Protein AF-A0A7H9CHS5-F1 (afdb_monomer_lite)

Structure (mmCIF, N/CA/C/O backbone):
data_AF-A0A7H9CHS5-F1
#
_entry.id   AF-A0A7H9CHS5-F1
#
loop_
_atom_site.group_PDB
_atom_site.id
_atom_site.type_symbol
_atom_site.label_atom_id
_atom_site.label_alt_id
_atom_site.label_comp_id
_atom_site.label_asym_id
_atom_site.label_entity_id
_atom_site.label_seq_id
_atom_site.pdbx_PDB_ins_code
_atom_site.Cartn_x
_atom_site.Cartn_y
_atom_site.Cartn_z
_atom_site.occupancy
_atom_site.B_iso_or_equiv
_atom_site.auth_seq_id
_atom_site.auth_comp_id
_atom_site.auth_asym_id
_atom_site.auth_atom_id
_atom_site.pdbx_PDB_model_num
ATOM 1 N N . MET A 1 1 ? 71.001 -23.265 -2.718 1.00 39.66 1 MET A N 1
ATOM 2 C CA . MET A 1 1 ? 69.825 -23.482 -3.593 1.00 39.66 1 MET A CA 1
ATOM 3 C C . MET A 1 1 ? 68.678 -22.622 -3.056 1.00 39.66 1 MET A C 1
ATOM 5 O O . MET A 1 1 ? 68.621 -22.483 -1.839 1.00 39.66 1 MET A O 1
ATOM 9 N N . PRO A 1 2 ? 67.883 -21.962 -3.920 1.00 42.44 2 PRO A N 1
ATOM 10 C CA . PRO A 1 2 ? 67.183 -20.706 -3.635 1.00 42.44 2 PRO A CA 1
ATOM 11 C C . PRO A 1 2 ? 65.785 -20.867 -3.013 1.00 42.44 2 PRO A C 1
ATOM 13 O O . PRO A 1 2 ? 65.245 -21.960 -2.893 1.00 42.44 2 PRO A O 1
ATOM 16 N N . THR A 1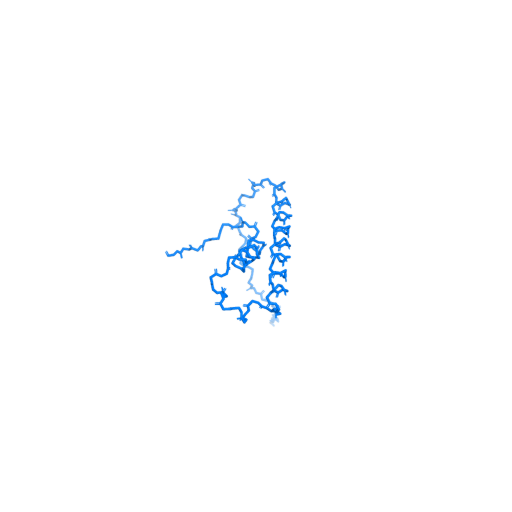 3 ? 65.264 -19.712 -2.607 1.00 42.78 3 THR A N 1
ATOM 17 C CA . THR A 1 3 ? 64.148 -19.369 -1.717 1.00 42.78 3 THR A CA 1
ATOM 18 C C . THR A 1 3 ? 62.741 -19.773 -2.172 1.00 42.78 3 THR A C 1
ATOM 20 O O . THR A 1 3 ? 62.405 -19.636 -3.346 1.00 42.78 3 THR A O 1
ATOM 23 N N . LEU A 1 4 ? 61.880 -20.118 -1.205 1.00 43.50 4 LEU A N 1
ATOM 24 C CA . LEU A 1 4 ? 60.422 -20.110 -1.358 1.00 43.50 4 LEU A CA 1
ATOM 25 C C . LEU A 1 4 ? 59.899 -18.680 -1.156 1.00 43.50 4 LEU A C 1
ATOM 27 O O . LEU A 1 4 ? 60.057 -18.107 -0.080 1.00 43.50 4 LEU A O 1
ATOM 31 N N . ASN A 1 5 ? 59.306 -18.116 -2.209 1.00 51.75 5 ASN A N 1
ATOM 32 C CA . ASN A 1 5 ? 58.572 -16.855 -2.187 1.00 51.75 5 ASN A CA 1
ATOM 33 C C . ASN A 1 5 ? 57.065 -17.146 -2.150 1.00 51.75 5 ASN A C 1
ATOM 35 O O . ASN A 1 5 ? 56.566 -17.954 -2.934 1.00 51.75 5 ASN A O 1
ATOM 39 N N . SER A 1 6 ? 56.373 -16.465 -1.244 1.00 49.81 6 SER A N 1
ATOM 40 C CA . SER A 1 6 ? 54.921 -16.411 -1.122 1.00 49.81 6 SER A CA 1
ATOM 41 C C . SER A 1 6 ? 54.336 -15.474 -2.171 1.00 49.81 6 SER A C 1
ATOM 43 O O . SER A 1 6 ? 54.753 -14.321 -2.217 1.00 49.81 6 SER A O 1
ATOM 45 N N . ASN A 1 7 ? 53.321 -15.913 -2.917 1.00 54.72 7 ASN A N 1
ATOM 46 C CA . ASN A 1 7 ? 52.116 -15.132 -3.231 1.00 54.72 7 ASN A CA 1
ATOM 47 C C . ASN A 1 7 ? 51.240 -15.815 -4.288 1.00 54.72 7 ASN A C 1
ATOM 49 O O . ASN A 1 7 ? 51.694 -16.470 -5.222 1.00 54.72 7 ASN A O 1
ATOM 53 N N . GLU A 1 8 ? 49.943 -15.676 -4.059 1.00 48.00 8 GLU A N 1
ATOM 54 C CA . GLU A 1 8 ? 48.869 -16.454 -4.643 1.00 48.00 8 GLU A CA 1
ATOM 55 C C . GLU A 1 8 ? 48.574 -16.076 -6.098 1.00 48.00 8 GLU A C 1
ATOM 57 O O . GLU A 1 8 ? 48.446 -14.906 -6.459 1.00 48.00 8 GLU A O 1
ATOM 62 N N . ASN A 1 9 ? 48.412 -17.106 -6.928 1.00 46.56 9 ASN A N 1
ATOM 63 C CA . ASN A 1 9 ? 47.869 -17.014 -8.275 1.00 46.56 9 ASN A CA 1
ATOM 64 C C . ASN A 1 9 ? 46.384 -17.386 -8.244 1.00 46.56 9 ASN A C 1
ATOM 66 O O . ASN A 1 9 ? 46.069 -18.566 -8.120 1.00 46.56 9 ASN A O 1
ATOM 70 N N . PHE A 1 10 ? 45.491 -16.418 -8.461 1.00 43.62 10 PHE A N 1
ATOM 71 C CA . PHE A 1 10 ? 44.261 -16.671 -9.220 1.00 43.62 10 PHE A CA 1
ATOM 72 C C . PHE A 1 10 ? 43.674 -15.369 -9.791 1.00 43.62 10 PHE A C 1
ATOM 74 O O . PHE A 1 10 ? 42.683 -14.830 -9.308 1.00 43.62 10 PHE A O 1
ATOM 81 N N . LYS A 1 11 ? 44.298 -14.836 -10.848 1.00 46.34 11 LYS A N 1
ATOM 82 C CA . LYS A 1 11 ? 43.609 -13.934 -11.781 1.00 46.34 11 LYS A CA 1
ATOM 83 C C . LYS A 1 11 ? 43.108 -14.779 -12.944 1.00 46.34 11 LYS A C 1
ATOM 85 O O . LYS A 1 11 ? 43.892 -15.149 -13.812 1.00 46.34 11 LYS A O 1
ATOM 90 N N . ALA A 1 12 ? 41.814 -15.077 -12.954 1.00 39.12 12 ALA A N 1
ATOM 91 C CA . ALA A 1 12 ? 41.148 -15.665 -14.104 1.00 39.12 12 ALA A CA 1
ATOM 92 C C . ALA A 1 12 ? 40.238 -14.623 -14.769 1.00 39.12 12 ALA A C 1
ATOM 94 O O . ALA A 1 12 ? 39.248 -14.186 -14.195 1.00 39.12 12 ALA A O 1
ATOM 95 N N . ASN A 1 13 ? 40.618 -14.309 -16.010 1.00 53.88 13 ASN A N 1
ATOM 96 C CA . ASN A 1 13 ? 39.746 -14.076 -17.159 1.00 53.88 13 ASN A CA 1
ATOM 97 C C . ASN A 1 13 ? 38.981 -12.736 -17.250 1.00 53.88 13 ASN A C 1
ATOM 99 O O . ASN A 1 13 ? 37.824 -12.603 -16.862 1.00 53.88 13 ASN A O 1
ATOM 103 N N . GLN A 1 14 ? 39.651 -11.763 -17.874 1.00 53.34 14 GLN A N 1
ATOM 104 C CA . GLN A 1 14 ? 39.014 -10.798 -18.773 1.00 53.34 14 GLN A CA 1
ATOM 105 C C . GLN A 1 14 ? 38.637 -11.509 -20.078 1.00 53.34 14 GLN A C 1
ATOM 107 O O . GLN A 1 14 ? 39.489 -12.238 -20.579 1.00 53.34 14 GLN A O 1
ATOM 112 N N . ASN A 1 15 ? 37.418 -11.253 -20.582 1.00 57.28 15 ASN A N 1
ATOM 113 C CA . ASN A 1 15 ? 36.995 -11.103 -21.993 1.00 57.28 15 ASN A CA 1
ATOM 114 C C . ASN A 1 15 ? 35.475 -10.787 -22.006 1.00 57.28 15 ASN A C 1
ATOM 116 O O . ASN A 1 15 ? 34.651 -11.658 -21.760 1.00 57.28 15 ASN A O 1
ATOM 120 N N . SER A 1 16 ? 35.063 -9.515 -22.039 1.00 48.41 16 SER A N 1
ATOM 121 C CA . SER A 1 16 ? 34.654 -8.770 -23.250 1.00 48.41 16 SER A CA 1
ATOM 122 C C . SER A 1 16 ? 33.396 -9.301 -23.963 1.00 48.41 16 SER A C 1
ATOM 124 O O . SER A 1 16 ? 33.493 -10.241 -24.750 1.00 48.41 16 SER A O 1
ATOM 126 N N . SER A 1 17 ? 32.263 -8.609 -23.751 1.00 41.88 17 SER A N 1
ATOM 127 C CA . SER A 1 17 ? 31.226 -8.217 -24.739 1.00 41.88 17 SER A CA 1
ATOM 128 C C . SER A 1 17 ? 29.810 -8.286 -24.152 1.00 41.88 17 SER A C 1
ATOM 130 O O . SER A 1 17 ? 29.065 -9.221 -24.419 1.00 41.88 17 SER A O 1
ATOM 132 N N . LEU A 1 18 ? 29.403 -7.249 -23.419 1.00 37.06 18 LEU A N 1
ATOM 133 C CA . LEU A 1 18 ? 28.024 -6.769 -23.499 1.00 37.06 18 LEU A CA 1
ATOM 134 C C . LEU A 1 18 ? 28.093 -5.286 -23.858 1.00 37.06 18 LEU A C 1
ATOM 136 O O . LEU A 1 18 ? 28.664 -4.465 -23.147 1.00 37.06 18 LEU A O 1
ATOM 140 N N . ASN A 1 19 ? 27.612 -5.021 -25.063 1.00 40.69 19 ASN A N 1
ATOM 141 C CA . ASN A 1 19 ? 27.521 -3.737 -25.726 1.00 40.69 19 ASN A CA 1
ATOM 142 C C . ASN A 1 19 ? 26.556 -2.827 -24.945 1.00 40.69 19 ASN A C 1
ATOM 144 O O . ASN A 1 19 ? 25.345 -2.950 -25.106 1.00 40.69 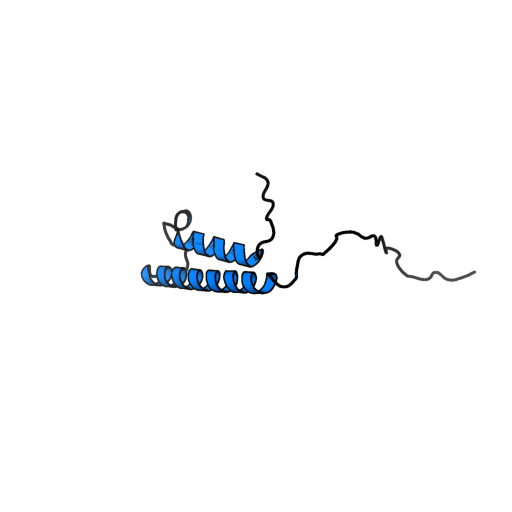19 ASN A O 1
ATOM 148 N N . ILE A 1 20 ? 27.087 -1.949 -24.089 1.00 45.25 20 ILE A N 1
ATOM 149 C CA . ILE A 1 20 ? 26.310 -0.897 -23.423 1.00 45.25 20 ILE A CA 1
ATOM 150 C C . ILE A 1 20 ? 26.140 0.245 -24.426 1.00 45.25 20 ILE A C 1
ATOM 152 O O . ILE A 1 20 ? 26.984 1.126 -24.534 1.00 45.25 20 ILE A O 1
ATOM 156 N N . ASN A 1 21 ? 25.059 0.188 -25.196 1.00 62.62 21 ASN A N 1
ATOM 157 C CA . ASN A 1 21 ? 24.531 1.320 -25.947 1.00 62.62 21 ASN A CA 1
ATOM 158 C C . ASN A 1 21 ? 23.015 1.375 -25.713 1.00 62.62 21 ASN A C 1
ATOM 160 O O . ASN A 1 21 ? 22.224 1.097 -26.610 1.00 62.62 21 ASN A O 1
ATOM 164 N N . GLU A 1 22 ? 22.620 1.731 -24.491 1.00 47.66 22 GLU A N 1
ATOM 165 C CA . GLU A 1 22 ? 21.285 2.250 -24.182 1.00 47.66 22 GLU A CA 1
ATOM 166 C C . GLU A 1 22 ? 21.456 3.647 -23.563 1.00 47.66 22 GLU A C 1
ATOM 168 O O . GLU A 1 22 ? 22.339 3.836 -22.725 1.00 47.66 22 GLU A O 1
ATOM 173 N N . PRO A 1 23 ? 20.701 4.663 -24.019 1.00 46.41 23 PRO A N 1
ATOM 174 C CA . PRO A 1 23 ? 21.016 6.063 -23.749 1.00 46.41 23 PRO A CA 1
ATOM 175 C C . PRO A 1 23 ? 20.810 6.428 -22.269 1.00 46.41 23 PRO A C 1
ATOM 177 O O . PRO A 1 23 ? 19.707 6.334 -21.733 1.00 46.41 23 PRO A O 1
ATOM 180 N N . GLU A 1 24 ? 21.874 6.923 -21.631 1.00 52.28 24 GLU A N 1
ATOM 181 C CA . GLU A 1 24 ? 21.986 7.277 -20.202 1.00 52.28 24 GLU A CA 1
ATOM 182 C C . GLU A 1 24 ? 21.064 8.427 -19.723 1.00 52.28 24 GLU A C 1
ATOM 184 O O . GLU A 1 24 ? 21.153 8.862 -18.578 1.00 52.28 24 GLU A O 1
ATOM 189 N N . SER A 1 25 ? 20.138 8.927 -20.547 1.00 49.69 25 SER A N 1
ATOM 190 C CA . SER A 1 25 ? 19.279 10.080 -20.224 1.00 49.69 25 SER A CA 1
ATOM 191 C C . SER A 1 25 ? 17.897 9.731 -19.649 1.00 49.69 25 SER A C 1
ATOM 193 O O . SER A 1 25 ? 17.140 10.638 -19.317 1.00 49.69 25 SER A O 1
ATOM 195 N N . ALA A 1 26 ? 17.536 8.446 -19.540 1.00 53.84 26 ALA A N 1
ATOM 196 C CA . ALA A 1 26 ? 16.204 7.995 -19.093 1.00 53.84 26 ALA A CA 1
ATOM 197 C C . ALA A 1 26 ? 16.176 7.381 -17.675 1.00 53.84 26 ALA A C 1
ATOM 199 O O . ALA A 1 26 ? 15.107 7.076 -17.140 1.00 53.84 26 ALA A O 1
ATOM 200 N N . ILE A 1 27 ? 17.344 7.191 -17.055 1.00 58.16 27 ILE A N 1
ATOM 201 C CA . ILE A 1 27 ? 17.493 6.479 -15.774 1.00 58.16 27 ILE A CA 1
ATOM 202 C C . ILE A 1 27 ? 17.063 7.366 -14.585 1.00 58.16 27 ILE A C 1
ATOM 204 O O . ILE A 1 27 ? 16.483 6.878 -13.614 1.00 58.16 27 ILE A O 1
ATOM 208 N N . ASP A 1 28 ? 17.241 8.684 -14.695 1.00 64.69 28 ASP A N 1
ATOM 209 C CA . ASP A 1 28 ? 17.030 9.635 -13.594 1.00 64.69 28 ASP A CA 1
ATOM 210 C C . ASP A 1 28 ? 15.545 9.988 -13.357 1.00 64.69 28 ASP A C 1
ATOM 212 O O . ASP A 1 28 ? 15.071 10.113 -12.223 1.00 64.69 28 ASP A O 1
ATOM 216 N N . GLU A 1 29 ? 14.756 10.091 -14.430 1.00 75.31 29 GLU A N 1
ATOM 217 C CA . GLU A 1 29 ? 13.335 10.452 -14.338 1.00 75.31 29 GLU A CA 1
ATOM 218 C C . GLU A 1 29 ? 12.487 9.304 -13.768 1.00 75.31 29 GLU A C 1
ATOM 220 O O . GLU A 1 29 ? 11.603 9.514 -12.930 1.00 75.31 29 GLU A O 1
ATOM 225 N N . LYS A 1 30 ? 12.814 8.063 -14.145 1.00 80.75 30 LYS A N 1
ATOM 226 C CA . LYS A 1 30 ? 12.146 6.851 -13.654 1.00 80.75 30 LYS A CA 1
ATOM 227 C C . LYS A 1 30 ? 12.408 6.628 -12.159 1.00 80.75 30 LYS A C 1
ATOM 229 O O . LYS A 1 30 ? 11.483 6.313 -11.407 1.00 80.75 30 LYS A O 1
ATOM 234 N N . ALA A 1 31 ? 13.639 6.861 -11.699 1.00 84.38 31 ALA A N 1
ATOM 235 C CA . ALA A 1 31 ? 13.994 6.789 -10.280 1.00 84.38 31 ALA A CA 1
ATOM 236 C C . ALA A 1 31 ? 13.249 7.843 -9.439 1.00 84.38 31 ALA A C 1
ATOM 238 O O . ALA A 1 31 ? 12.756 7.549 -8.339 1.00 84.38 31 ALA A O 1
ATOM 239 N N . LYS A 1 32 ? 13.100 9.061 -9.975 1.00 88.81 32 LYS A N 1
ATOM 240 C CA . LYS A 1 32 ? 12.309 10.129 -9.353 1.00 88.81 32 LYS A CA 1
ATOM 241 C C . LYS A 1 32 ? 10.825 9.768 -9.272 1.00 88.81 32 LYS A C 1
ATOM 243 O O . LYS A 1 32 ? 10.221 9.942 -8.213 1.00 88.81 32 LYS A O 1
ATOM 248 N N . TYR A 1 33 ? 10.257 9.212 -10.343 1.00 90.25 33 TYR A N 1
ATOM 249 C CA . TYR A 1 33 ? 8.870 8.743 -10.373 1.00 90.25 33 TYR A CA 1
ATOM 250 C C . TYR A 1 33 ? 8.592 7.691 -9.289 1.00 90.25 33 TYR A C 1
ATOM 252 O O . TYR A 1 33 ? 7.684 7.877 -8.48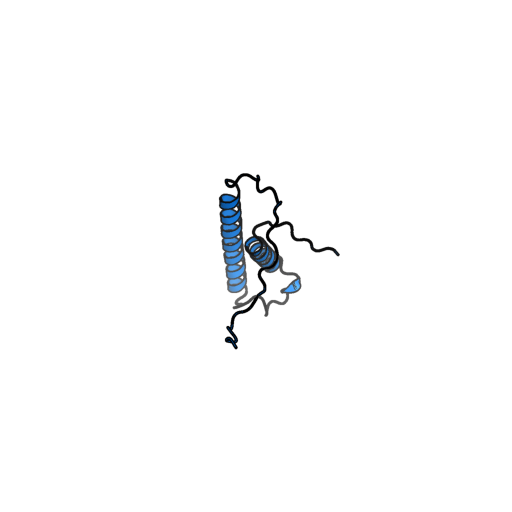0 1.00 90.25 33 TYR A O 1
ATOM 260 N N . PHE A 1 34 ? 9.403 6.629 -9.204 1.00 90.06 34 PHE A N 1
ATOM 261 C CA . PHE A 1 34 ? 9.211 5.582 -8.190 1.00 90.06 34 PHE A CA 1
ATOM 262 C C . PHE A 1 34 ? 9.390 6.093 -6.759 1.00 90.06 34 PHE A C 1
ATOM 264 O O . PHE A 1 34 ? 8.735 5.611 -5.834 1.00 90.06 34 PHE A O 1
ATOM 271 N N . SER A 1 35 ? 10.267 7.077 -6.563 1.00 90.62 35 SER A N 1
ATOM 272 C CA . SER A 1 35 ? 10.449 7.713 -5.258 1.00 90.62 35 SER A CA 1
ATOM 273 C C . SER A 1 35 ? 9.205 8.497 -4.838 1.00 90.62 35 SER A C 1
ATOM 275 O O . SER A 1 35 ? 8.755 8.354 -3.700 1.00 90.62 35 SER A O 1
ATOM 277 N N . LEU A 1 36 ? 8.613 9.258 -5.763 1.00 93.69 36 LEU A N 1
ATOM 278 C CA . LEU A 1 36 ? 7.383 10.009 -5.517 1.00 93.69 36 LEU A CA 1
ATOM 279 C C . LEU A 1 36 ? 6.175 9.083 -5.300 1.00 93.69 36 LEU A C 1
ATOM 281 O O . LEU A 1 36 ? 5.379 9.315 -4.390 1.00 93.69 36 LEU A O 1
ATOM 285 N N . ASP A 1 37 ? 6.049 8.021 -6.098 1.00 93.25 37 ASP A N 1
ATOM 286 C CA . ASP A 1 37 ? 4.965 7.044 -5.955 1.00 93.25 37 ASP A CA 1
ATOM 287 C C . ASP A 1 37 ? 5.015 6.343 -4.589 1.00 93.25 37 ASP A C 1
ATOM 289 O O . ASP A 1 37 ? 4.017 6.320 -3.863 1.00 93.25 37 ASP A O 1
ATOM 293 N N . LEU A 1 38 ? 6.196 5.874 -4.165 1.00 93.94 38 LEU A N 1
ATOM 294 C CA . LEU A 1 38 ? 6.363 5.274 -2.842 1.00 93.94 38 LEU A CA 1
ATOM 295 C C . LEU A 1 38 ? 5.999 6.251 -1.718 1.00 93.94 38 LEU A C 1
ATOM 297 O O . LEU A 1 38 ? 5.349 5.854 -0.748 1.00 93.94 38 LEU A O 1
ATOM 301 N N . GLU A 1 39 ? 6.396 7.518 -1.823 1.00 95.88 39 GLU A N 1
ATOM 302 C CA . GLU A 1 39 ? 6.070 8.525 -0.813 1.00 95.88 39 GLU A CA 1
ATOM 303 C C . GLU A 1 39 ? 4.553 8.741 -0.705 1.00 95.88 39 GLU A C 1
ATOM 305 O O . GLU A 1 39 ? 4.000 8.723 0.400 1.00 95.88 39 GLU A O 1
ATOM 310 N N . ASN A 1 40 ? 3.863 8.858 -1.841 1.00 96.06 40 ASN A N 1
ATOM 311 C CA . ASN A 1 40 ? 2.409 9.008 -1.888 1.00 96.06 40 ASN A CA 1
ATOM 312 C C . ASN A 1 40 ? 1.699 7.792 -1.283 1.00 96.06 40 ASN A C 1
ATOM 314 O O . ASN A 1 40 ? 0.848 7.946 -0.403 1.00 96.06 40 ASN A O 1
ATOM 318 N N . LYS A 1 41 ? 2.100 6.572 -1.663 1.00 95.81 41 LYS A N 1
ATOM 319 C CA . LYS A 1 41 ? 1.527 5.339 -1.095 1.00 95.81 41 LYS A CA 1
ATOM 320 C C . LYS A 1 41 ? 1.834 5.167 0.384 1.00 95.81 41 LYS A C 1
ATOM 322 O O . LYS A 1 41 ? 0.985 4.681 1.131 1.00 95.81 41 LYS A O 1
ATOM 327 N N . THR A 1 42 ? 2.990 5.635 0.843 1.00 95.38 42 THR A N 1
ATOM 328 C CA . THR A 1 42 ? 3.324 5.666 2.272 1.00 95.38 42 THR A CA 1
ATOM 329 C C . THR A 1 42 ? 2.404 6.617 3.037 1.00 95.38 42 THR A C 1
ATOM 331 O O . THR A 1 42 ? 1.920 6.256 4.110 1.00 95.38 42 THR A O 1
ATOM 334 N N . LYS A 1 43 ? 2.125 7.812 2.499 1.00 96.38 43 LYS A N 1
ATOM 335 C CA . LYS A 1 43 ? 1.194 8.777 3.110 1.00 96.38 43 LYS A CA 1
ATOM 336 C C . LYS A 1 43 ? -0.225 8.212 3.189 1.00 96.38 43 LYS A C 1
ATOM 338 O O . LYS A 1 43 ? -0.802 8.207 4.273 1.00 96.38 43 LYS A O 1
ATOM 343 N N . GLU A 1 44 ? -0.742 7.655 2.093 1.00 95.50 44 GLU A N 1
ATOM 344 C CA . GLU A 1 44 ? -2.064 7.005 2.052 1.00 95.50 44 GLU A CA 1
ATOM 345 C C . GLU A 1 44 ? -2.185 5.872 3.089 1.00 95.50 44 GLU A C 1
ATOM 347 O O . GLU A 1 44 ? -3.214 5.720 3.754 1.00 95.50 44 GLU A O 1
ATOM 352 N N . LEU A 1 45 ? -1.127 5.070 3.245 1.00 94.69 45 LEU A N 1
ATOM 353 C CA . LEU A 1 45 ? -1.094 3.955 4.186 1.00 94.69 45 LEU A CA 1
ATOM 354 C C . LEU A 1 45 ? -1.022 4.424 5.642 1.00 94.69 45 LEU A C 1
ATOM 356 O O . LEU A 1 45 ? -1.736 3.880 6.482 1.00 94.69 45 LEU A O 1
ATOM 360 N N . LYS A 1 46 ? -0.215 5.449 5.937 1.00 94.81 46 LYS A N 1
ATOM 361 C CA . LYS A 1 46 ? -0.145 6.063 7.272 1.00 94.81 46 LYS A CA 1
ATOM 362 C C . LYS A 1 46 ? -1.458 6.735 7.661 1.00 94.81 46 LYS A C 1
ATOM 364 O O . LYS A 1 46 ? -1.883 6.620 8.804 1.00 94.81 46 LYS A O 1
ATOM 369 N N . GLN A 1 47 ? -2.123 7.390 6.714 1.00 95.69 47 GLN A N 1
ATOM 370 C CA . GLN A 1 47 ? -3.442 7.963 6.952 1.00 95.69 47 GLN A CA 1
ATOM 371 C C . GLN A 1 47 ? -4.467 6.865 7.264 1.00 95.69 47 GLN A C 1
ATOM 373 O O . GLN A 1 47 ? -5.176 6.963 8.257 1.00 95.69 47 GLN A O 1
ATOM 378 N N . CYS A 1 48 ? -4.482 5.780 6.485 1.00 95.44 48 CYS A N 1
ATOM 379 C CA . CYS A 1 48 ? -5.325 4.614 6.760 1.00 95.44 48 CYS A CA 1
ATOM 380 C C . CYS A 1 48 ? -5.053 4.030 8.159 1.00 95.44 48 CYS A C 1
ATOM 382 O O . CYS A 1 48 ? -5.969 3.728 8.916 1.00 95.44 48 CYS A O 1
ATOM 384 N N . GLN A 1 49 ? -3.781 3.901 8.529 1.00 93.81 49 GLN A N 1
ATOM 385 C CA . GLN A 1 49 ? -3.369 3.455 9.858 1.00 93.81 49 GLN A CA 1
ATOM 386 C C . GLN A 1 49 ? -3.922 4.364 10.963 1.00 93.81 49 GLN A C 1
ATOM 388 O O . GLN A 1 49 ? -4.514 3.858 11.912 1.00 93.81 49 GLN A O 1
ATOM 393 N N . ALA A 1 50 ? -3.822 5.686 10.805 1.00 94.88 50 ALA A N 1
ATOM 394 C CA . ALA A 1 50 ? -4.377 6.649 11.753 1.00 94.88 50 ALA A CA 1
ATOM 395 C C . ALA A 1 50 ? -5.915 6.583 11.836 1.00 94.88 50 ALA A C 1
ATOM 397 O O . ALA A 1 50 ? -6.458 6.530 12.935 1.00 94.88 50 ALA A O 1
ATOM 398 N N . GLU A 1 51 ? -6.614 6.508 10.697 1.00 95.19 51 GLU A N 1
ATOM 399 C CA . GLU A 1 51 ? -8.082 6.380 10.623 1.00 95.19 51 GLU A CA 1
ATOM 400 C C . GLU A 1 51 ? -8.593 5.129 11.355 1.00 95.19 51 GLU A C 1
ATOM 402 O O . GLU A 1 51 ? -9.640 5.154 12.001 1.00 95.19 51 GLU A O 1
ATOM 407 N N . HIS A 1 52 ? -7.830 4.037 11.294 1.00 92.75 52 HIS A N 1
ATOM 408 C CA . HIS A 1 52 ? -8.156 2.779 11.960 1.00 92.75 52 HIS A CA 1
ATOM 409 C C . HIS A 1 52 ? -7.517 2.628 13.352 1.00 92.75 52 HIS A C 1
ATOM 411 O O . HIS A 1 52 ? -7.683 1.580 13.974 1.00 92.75 52 HIS A O 1
ATOM 417 N N . ASN A 1 53 ? -6.819 3.652 13.858 1.00 94.12 53 ASN A N 1
ATOM 418 C CA . ASN A 1 53 ? -6.076 3.624 15.126 1.00 94.12 53 ASN A CA 1
ATOM 419 C C . ASN A 1 53 ? -5.073 2.455 15.227 1.00 94.12 53 ASN A C 1
ATOM 421 O O . ASN A 1 53 ? -4.907 1.835 16.277 1.00 94.12 53 ASN A O 1
ATOM 425 N N . LEU A 1 54 ? -4.405 2.131 14.120 1.00 93.62 54 LEU A N 1
ATOM 426 C CA . LEU A 1 54 ? -3.409 1.068 14.030 1.00 93.62 54 LEU A CA 1
ATOM 427 C C . LEU A 1 54 ? -2.010 1.658 13.853 1.00 93.62 54 LEU A C 1
ATOM 429 O O . LEU A 1 54 ? -1.792 2.506 12.999 1.00 93.62 54 LEU A O 1
ATOM 433 N N . ASN A 1 55 ? -1.025 1.134 14.582 1.00 90.50 55 ASN A N 1
ATOM 434 C CA . ASN A 1 55 ? 0.384 1.535 14.424 1.00 90.50 55 ASN A CA 1
ATOM 435 C C . ASN A 1 55 ? 1.114 0.770 13.306 1.00 90.50 55 ASN A C 1
ATOM 437 O O . ASN A 1 55 ? 2.235 1.103 12.931 1.00 90.50 55 ASN A O 1
ATOM 441 N N . SER A 1 56 ? 0.506 -0.298 12.789 1.00 92.00 56 SER A N 1
ATOM 442 C CA . SER A 1 56 ? 1.009 -1.063 11.651 1.00 92.00 56 SER A CA 1
ATOM 443 C C . SER A 1 56 ? -0.151 -1.754 10.938 1.00 92.00 56 SER A C 1
ATOM 445 O O . SER A 1 56 ? -1.256 -1.844 11.470 1.00 92.00 56 SER A O 1
ATOM 447 N N . CYS A 1 57 ? 0.079 -2.275 9.733 1.00 91.81 57 CYS A N 1
ATOM 448 C CA . CYS A 1 57 ? -0.951 -3.046 9.033 1.00 91.81 57 CYS A CA 1
ATOM 449 C C . CYS A 1 57 ? -1.116 -4.476 9.574 1.00 91.81 57 CYS A C 1
ATOM 451 O O . CYS A 1 57 ? -2.117 -5.101 9.251 1.00 91.81 57 CYS A O 1
ATOM 453 N N . LEU A 1 58 ? -0.176 -4.998 10.373 1.00 90.88 58 LEU A N 1
ATOM 454 C CA . LEU A 1 58 ? -0.211 -6.368 10.916 1.00 90.88 58 LEU A CA 1
ATOM 455 C C . LEU A 1 58 ? -1.492 -6.710 11.700 1.00 90.88 58 LEU A C 1
ATOM 457 O O . LEU A 1 58 ? -2.062 -7.763 11.430 1.00 90.88 58 LEU A O 1
ATOM 461 N N . PRO A 1 59 ? -1.993 -5.853 12.611 1.00 91.94 59 PRO A N 1
ATOM 462 C CA . PRO A 1 59 ? -3.257 -6.096 13.309 1.00 91.94 59 PRO A CA 1
ATOM 463 C C . PRO A 1 59 ? -4.507 -5.890 12.436 1.00 91.94 59 PRO A C 1
ATOM 465 O O . PRO A 1 59 ? -5.621 -6.097 12.910 1.00 91.94 59 PRO A O 1
ATOM 468 N N . CYS A 1 60 ? -4.370 -5.452 11.180 1.00 92.12 60 CYS A N 1
ATOM 469 C CA . CYS A 1 60 ? -5.518 -5.216 10.311 1.00 92.12 60 CYS A CA 1
ATOM 470 C C . CYS A 1 60 ? -6.132 -6.548 9.860 1.00 92.12 60 CYS A C 1
ATOM 472 O O . CYS A 1 60 ? -5.462 -7.367 9.232 1.00 92.12 60 CYS A O 1
ATOM 474 N N . SER A 1 61 ? -7.436 -6.732 10.078 1.00 90.50 61 SER A N 1
ATOM 475 C CA . SER A 1 61 ? -8.180 -7.916 9.611 1.00 90.50 61 SER A CA 1
ATOM 476 C C . SER A 1 61 ? -8.134 -8.097 8.091 1.00 90.50 61 SER A C 1
ATOM 478 O O . SER A 1 61 ? -8.243 -9.210 7.584 1.00 90.50 61 SER A O 1
ATOM 480 N N . GLN A 1 62 ? -7.923 -7.007 7.353 1.00 91.75 62 GLN A N 1
ATOM 481 C CA . GLN A 1 62 ? -7.800 -7.016 5.901 1.00 91.75 62 GLN A CA 1
ATOM 482 C C . GLN A 1 62 ? -6.344 -7.125 5.425 1.00 91.75 62 GLN A C 1
ATOM 484 O O . GLN A 1 62 ? -6.105 -6.910 4.247 1.00 91.75 62 GLN A O 1
ATOM 489 N N . LEU A 1 63 ? -5.358 -7.454 6.273 1.00 89.25 63 LEU A N 1
ATOM 490 C CA . LEU A 1 63 ? -3.921 -7.433 5.935 1.00 89.25 63 LEU A CA 1
ATOM 491 C C . LEU A 1 63 ? -3.579 -8.033 4.554 1.00 89.25 63 LEU A C 1
ATOM 493 O O . LEU A 1 63 ? -2.819 -7.427 3.797 1.00 89.25 63 LEU A O 1
ATOM 497 N N . LEU A 1 64 ? -4.142 -9.199 4.218 1.00 89.81 64 LEU A N 1
ATOM 498 C CA . LEU A 1 64 ? -3.888 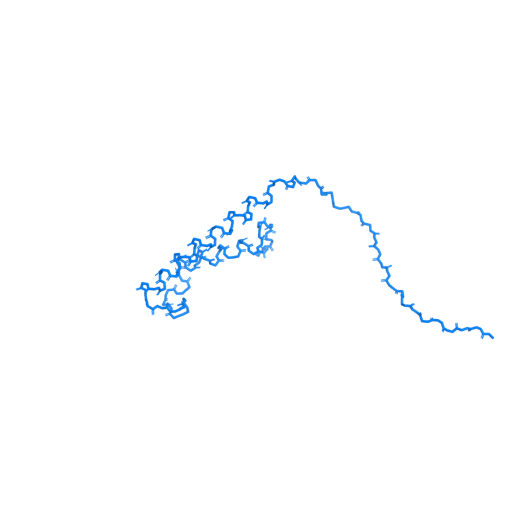-9.895 2.947 1.00 89.81 64 LEU A CA 1
ATOM 499 C C . LEU A 1 64 ? -4.700 -9.323 1.768 1.00 89.81 64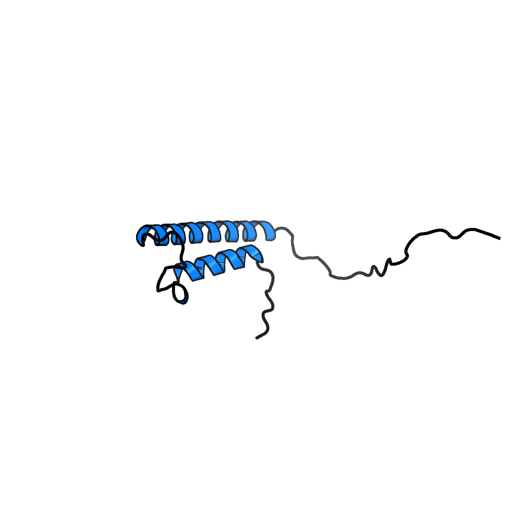 LEU A C 1
ATOM 501 O O . LEU A 1 64 ? -4.219 -9.303 0.637 1.00 89.81 64 LEU A O 1
ATOM 505 N N . ALA A 1 65 ? -5.907 -8.818 2.030 1.00 91.50 65 ALA A N 1
ATOM 506 C CA . ALA A 1 65 ? -6.829 -8.292 1.017 1.00 91.50 65 ALA A CA 1
ATOM 507 C C . ALA A 1 65 ? -6.792 -6.753 0.878 1.00 91.50 65 ALA A C 1
ATOM 509 O O . ALA A 1 65 ? -7.498 -6.173 0.051 1.00 91.50 65 ALA A O 1
ATOM 510 N N . CYS A 1 66 ? -5.986 -6.063 1.688 1.00 94.50 66 CYS A N 1
ATOM 511 C CA . CYS A 1 66 ? -5.977 -4.610 1.771 1.00 94.50 66 CYS A CA 1
ATOM 512 C C . CYS A 1 66 ? -5.291 -4.007 0.547 1.00 94.50 66 CYS A C 1
ATOM 514 O O . CYS A 1 66 ? -4.068 -4.058 0.394 1.00 94.50 66 CYS A O 1
ATOM 516 N N . LYS A 1 67 ? -6.090 -3.355 -0.302 1.00 93.88 67 LYS A N 1
ATOM 517 C CA . LYS A 1 67 ? -5.612 -2.693 -1.523 1.00 93.88 67 LYS A CA 1
ATOM 518 C C . LYS A 1 67 ? -4.568 -1.611 -1.230 1.00 93.88 67 LYS A C 1
ATOM 520 O O . LYS A 1 67 ? -3.572 -1.538 -1.939 1.00 93.88 67 LYS A O 1
ATOM 525 N N . LYS A 1 68 ? -4.753 -0.820 -0.162 1.00 94.00 68 LYS A N 1
ATOM 526 C CA . LYS A 1 68 ? -3.815 0.251 0.231 1.00 94.00 68 LYS A CA 1
ATOM 527 C C . LYS A 1 68 ? -2.443 -0.314 0.622 1.00 94.00 68 LYS A C 1
ATOM 529 O O . LYS A 1 68 ? -1.416 0.186 0.171 1.00 94.00 68 LYS A O 1
ATOM 534 N N . ARG A 1 69 ? -2.421 -1.405 1.399 1.00 94.62 69 ARG A N 1
ATOM 535 C CA . ARG A 1 69 ? -1.185 -2.122 1.748 1.00 94.62 69 ARG A CA 1
ATOM 536 C C . ARG A 1 69 ? -0.515 -2.710 0.511 1.00 94.62 69 ARG A C 1
ATOM 538 O O . ARG A 1 69 ? 0.681 -2.517 0.328 1.00 94.62 69 ARG A O 1
ATOM 545 N N . ASN A 1 70 ? -1.275 -3.407 -0.328 1.00 94.44 70 ASN A N 1
ATOM 546 C CA . ASN A 1 70 ? -0.728 -4.059 -1.516 1.00 94.44 70 ASN A CA 1
ATOM 547 C C . ASN A 1 70 ? -0.144 -3.034 -2.500 1.00 94.44 70 ASN A C 1
ATOM 549 O O . ASN A 1 70 ? 0.924 -3.273 -3.055 1.00 94.44 70 ASN A O 1
ATOM 553 N N . ALA A 1 71 ? -0.776 -1.864 -2.643 1.00 94.31 71 ALA A N 1
ATOM 554 C CA . ALA A 1 71 ? -0.240 -0.757 -3.431 1.00 94.31 71 ALA A CA 1
ATOM 555 C C . ALA A 1 71 ? 1.099 -0.240 -2.878 1.00 94.31 71 ALA A C 1
ATOM 557 O O . ALA A 1 71 ? 2.044 -0.078 -3.642 1.00 94.31 71 ALA A O 1
ATOM 558 N N . TYR A 1 72 ? 1.214 -0.049 -1.558 1.00 94.88 72 TYR A N 1
ATOM 559 C CA . TYR A 1 72 ? 2.481 0.332 -0.922 1.00 94.88 72 TYR A CA 1
ATOM 560 C C . TYR A 1 72 ? 3.581 -0.717 -1.130 1.00 94.88 72 TYR A C 1
ATOM 562 O O . TYR A 1 72 ? 4.700 -0.367 -1.495 1.00 94.88 72 TYR A O 1
ATOM 570 N N . VAL A 1 73 ? 3.271 -2.004 -0.936 1.00 93.00 73 VAL A N 1
ATOM 571 C CA . VAL A 1 73 ? 4.240 -3.096 -1.138 1.00 93.00 73 VAL A CA 1
ATOM 572 C C . VAL A 1 73 ? 4.717 -3.127 -2.587 1.00 93.00 73 VAL A C 1
ATOM 574 O O . VAL A 1 73 ? 5.917 -3.244 -2.825 1.00 93.00 73 VAL A O 1
ATOM 577 N N . LYS A 1 74 ? 3.797 -2.964 -3.544 1.00 91.56 74 LYS A N 1
ATOM 578 C CA . LYS A 1 74 ? 4.134 -2.881 -4.964 1.00 91.56 74 LYS A CA 1
ATOM 579 C C . LYS A 1 74 ? 5.050 -1.690 -5.252 1.00 91.56 74 LYS A C 1
ATOM 581 O O . LYS A 1 74 ? 6.091 -1.889 -5.857 1.00 91.56 74 LYS A O 1
ATOM 586 N N . ALA A 1 75 ? 4.723 -0.492 -4.768 1.00 92.12 75 ALA A N 1
ATOM 587 C CA . ALA A 1 75 ? 5.546 0.703 -4.969 1.00 92.12 75 ALA A CA 1
ATOM 588 C C . ALA A 1 75 ? 6.948 0.568 -4.343 1.00 92.12 75 ALA A C 1
ATOM 590 O O . ALA A 1 75 ? 7.951 0.959 -4.941 1.00 92.12 75 ALA A O 1
ATOM 591 N N . ALA A 1 76 ? 7.038 -0.028 -3.149 1.00 91.56 76 ALA A N 1
ATOM 592 C CA . ALA A 1 76 ? 8.308 -0.274 -2.471 1.00 91.56 76 ALA A CA 1
ATOM 593 C C . ALA A 1 76 ? 9.171 -1.262 -3.262 1.00 91.56 76 ALA A C 1
ATOM 595 O O . ALA A 1 76 ? 10.354 -1.013 -3.491 1.00 91.56 76 ALA A O 1
ATOM 596 N N . PHE A 1 77 ? 8.560 -2.351 -3.727 1.00 89.94 77 PHE A N 1
ATOM 597 C CA . PHE A 1 77 ? 9.211 -3.325 -4.588 1.00 89.94 77 PHE A CA 1
ATOM 598 C C . PHE A 1 77 ? 9.657 -2.692 -5.910 1.00 89.94 77 PHE A C 1
ATOM 600 O O . PHE A 1 77 ? 10.813 -2.840 -6.309 1.00 89.94 77 PHE A O 1
ATOM 607 N N . ASP A 1 78 ? 8.783 -1.931 -6.563 1.00 88.38 78 ASP A N 1
ATOM 608 C CA . ASP A 1 78 ? 9.052 -1.261 -7.832 1.00 88.38 78 ASP A CA 1
ATOM 609 C C . ASP A 1 78 ? 10.270 -0.335 -7.719 1.00 88.38 78 ASP A C 1
ATOM 611 O O . ASP A 1 78 ? 11.199 -0.470 -8.519 1.00 88.38 78 ASP A O 1
ATOM 615 N N . LYS A 1 79 ? 10.336 0.480 -6.655 1.00 88.38 79 LYS A N 1
ATOM 616 C CA . LYS A 1 79 ? 11.497 1.319 -6.320 1.00 88.38 79 LYS A CA 1
ATOM 617 C C . LYS A 1 79 ? 12.759 0.509 -6.026 1.00 88.38 79 LYS A C 1
ATOM 619 O O . LYS A 1 79 ? 13.844 0.963 -6.368 1.00 88.38 79 LYS A O 1
ATOM 624 N N . MET A 1 80 ? 12.655 -0.653 -5.380 1.00 83.56 80 MET A N 1
ATOM 625 C CA . MET A 1 80 ? 13.828 -1.465 -5.034 1.00 83.56 80 MET A CA 1
ATOM 626 C C . MET A 1 80 ? 14.518 -2.067 -6.254 1.00 83.56 80 MET A C 1
ATOM 628 O O . MET A 1 80 ? 15.741 -2.126 -6.252 1.00 83.56 80 MET A O 1
ATOM 632 N N . CYS A 1 81 ? 13.778 -2.465 -7.291 1.00 82.38 81 CYS A N 1
ATOM 633 C CA . CYS A 1 81 ? 14.415 -2.993 -8.506 1.00 82.38 81 CYS A CA 1
ATOM 634 C C . CYS A 1 81 ? 14.358 -2.040 -9.701 1.00 82.38 81 CYS A C 1
ATOM 636 O O . CYS A 1 81 ? 14.530 -2.510 -10.813 1.00 82.38 81 CYS A O 1
ATOM 638 N N . GLN A 1 82 ? 14.069 -0.747 -9.485 1.00 70.44 82 GLN A N 1
ATOM 639 C CA . GLN A 1 82 ? 14.179 0.396 -10.423 1.00 70.44 82 GLN A CA 1
ATOM 640 C C . GLN A 1 82 ? 13.866 0.114 -11.910 1.00 70.44 82 GLN A C 1
ATOM 642 O O . GLN A 1 82 ? 14.339 0.789 -12.820 1.00 70.44 82 GLN A O 1
ATOM 647 N N . GLY A 1 83 ? 12.972 -0.845 -12.155 1.00 59.78 83 GLY A N 1
ATOM 648 C CA . GLY A 1 83 ? 12.536 -1.269 -13.474 1.00 59.78 83 GLY A CA 1
ATOM 649 C C . GLY A 1 83 ? 13.504 -2.139 -14.281 1.00 59.78 83 GLY A C 1
ATOM 650 O O . GLY A 1 83 ? 13.396 -2.089 -15.502 1.00 59.78 83 GLY A O 1
ATOM 651 N N . GLU A 1 84 ? 14.381 -2.916 -13.642 1.00 63.56 84 GLU A N 1
ATOM 652 C CA . GLU A 1 84 ? 14.971 -4.112 -14.259 1.00 63.56 84 GLU A CA 1
ATOM 653 C C . GLU A 1 84 ? 13.880 -5.152 -14.540 1.00 63.56 84 GLU A C 1
ATOM 655 O O . GLU A 1 84 ? 12.904 -5.265 -13.786 1.00 63.56 84 GLU A O 1
ATOM 660 N N . ASP A 1 85 ? 14.039 -5.887 -15.641 1.00 57.28 85 ASP A N 1
ATOM 661 C CA . ASP A 1 85 ? 13.117 -6.938 -16.056 1.00 57.28 85 ASP A CA 1
ATOM 662 C C . ASP A 1 85 ? 13.249 -8.116 -15.083 1.00 57.28 85 ASP A C 1
ATOM 664 O O . ASP A 1 85 ? 14.247 -8.838 -15.033 1.00 57.28 85 ASP A O 1
ATOM 668 N N . ARG A 1 86 ? 12.256 -8.249 -14.205 1.00 62.19 86 ARG A N 1
ATOM 669 C CA . ARG A 1 86 ? 12.275 -9.207 -13.101 1.00 62.19 86 ARG A CA 1
ATOM 670 C C . ARG A 1 86 ? 11.787 -10.549 -13.616 1.00 62.19 86 ARG A C 1
ATOM 672 O O . ARG A 1 86 ? 10.587 -10.815 -13.627 1.00 62.19 86 ARG A O 1
ATOM 679 N N . GLY A 1 87 ? 12.734 -11.386 -14.031 1.00 58.56 87 GLY A N 1
ATOM 680 C CA . GLY A 1 87 ? 12.501 -12.783 -14.376 1.00 58.56 87 GLY A CA 1
ATOM 681 C C . GLY A 1 87 ? 11.989 -13.582 -13.178 1.00 58.56 87 GLY A C 1
ATOM 682 O O . GLY A 1 87 ? 12.755 -14.251 -12.493 1.00 58.56 87 GLY A O 1
ATOM 683 N N . PHE A 1 88 ? 10.682 -13.536 -12.937 1.00 60.03 88 PHE A N 1
ATOM 684 C CA . PHE A 1 88 ? 9.983 -14.577 -12.198 1.00 60.03 88 PHE A CA 1
ATOM 685 C C . PHE A 1 88 ? 9.418 -15.547 -13.233 1.00 60.03 88 PHE A C 1
ATOM 687 O O . PHE A 1 88 ? 8.350 -15.321 -13.798 1.00 60.03 88 PHE A O 1
ATOM 694 N N . ILE A 1 89 ? 10.190 -16.592 -13.534 1.00 47.44 89 ILE A N 1
ATOM 695 C CA . ILE A 1 89 ? 9.686 -17.756 -14.266 1.00 47.44 89 ILE A CA 1
ATOM 696 C C . ILE A 1 89 ? 8.777 -18.514 -13.290 1.00 47.44 89 ILE A C 1
ATOM 698 O O . ILE A 1 89 ? 9.229 -18.875 -12.201 1.00 47.44 89 ILE A O 1
ATOM 702 N N . PHE A 1 90 ? 7.506 -18.683 -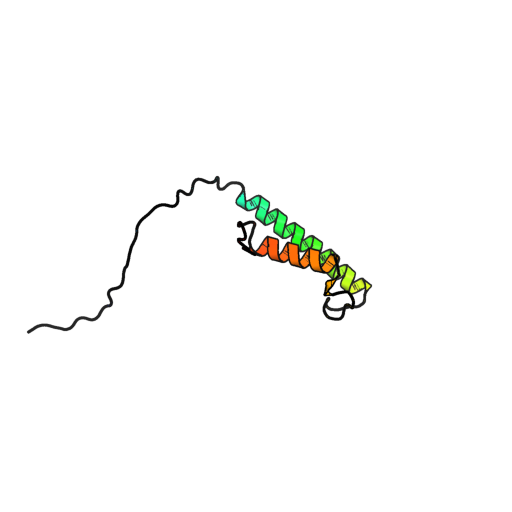13.660 1.00 53.03 90 PHE A N 1
ATOM 703 C CA . PHE A 1 90 ? 6.523 -19.493 -12.932 1.00 53.03 90 PHE A CA 1
ATOM 704 C C . PHE A 1 90 ? 6.532 -20.936 -13.429 1.00 53.03 90 PHE A C 1
ATOM 706 O O . PHE A 1 90 ? 6.683 -21.126 -14.658 1.00 53.03 90 PHE A O 1
#

Organism: NCBI:txid2561898

Radius of gyration: 24.1 Å; chains: 1; bounding box: 78×34×41 Å

Sequence (90 aa):
MPTLNSNENFKANQNSSLNINEPESAIDEKAKYFSLDLENKTKELKQCQAEHNLNSCLPCSQLLACKKRNAYVKAAFDKMCQGEDRGFIF

Foldseek 3Di:
DDDDDDDDDDDDDDDDDDDPDDDPPPLVVLLVVLVVQLVVLVVVQVVVCVVVVHPDLVPPPCSPVDPSNVSNVVSVVCNVVSDDDDPPDD

pLDDT: mean 75.09, std 20.88, range [37.06, 96.38]

Secondary structure (DSSP, 8-state):
-PPPPP---------------S-TTSHHHHHHHHHHHHHHHHHHHHHHHHHTT-SSSTT-TTTTT-HHHHHHHHHHHHHHTTT-------